Protein AF-A0A954YG44-F1 (afdb_monomer_lite)

Secondary structure (DSSP, 8-state):
-HHHHHHHHHHHHHHHHHTS-GGGTTSBPPGGGTTT-SBHHHHHHHHHHHHHHHHHHHHHHHHHTT-----

Sequence (71 aa):
EYLKLMAKMHEATIAALDKTPDADLDKPGPEQMRQIAPTVGALFAMIGNHEMMHVGQFAASRRKLGKPVKI

pLDDT: mean 95.61, std 4.67, range [66.44, 98.56]

Foldseek 3Di:
DVVVVVVVVVVVLVVVVVPQDPVQQQDADDPVCCVPQGGNVSVSVCVVVVVVVVLVVVQVVCVVVVHDSDD

Radius of gyration: 15.4 Å; chains: 1; bounding box: 34×23×42 Å

Structure (mmCIF, N/CA/C/O backbone):
data_AF-A0A954YG44-F1
#
_entry.id   AF-A0A954YG44-F1
#
loop_
_atom_site.group_PDB
_atom_site.id
_atom_site.type_symbol
_atom_site.label_atom_id
_atom_site.label_alt_id
_atom_site.label_comp_id
_atom_site.label_asym_id
_atom_site.label_entity_id
_atom_site.label_seq_id
_atom_site.pdbx_PDB_ins_code
_atom_site.Cartn_x
_atom_site.Cartn_y
_atom_site.Cartn_z
_atom_site.occupancy
_atom_site.B_iso_or_equiv
_atom_site.auth_seq_id
_atom_site.auth_comp_id
_atom_site.auth_asym_id
_atom_site.auth_atom_id
_atom_site.pdbx_PDB_model_num
ATOM 1 N N . GLU A 1 1 ? -9.584 15.557 8.017 1.00 92.06 1 GLU A N 1
ATOM 2 C CA . GLU A 1 1 ? -8.393 15.761 7.168 1.00 92.06 1 GLU A CA 1
ATOM 3 C C . GLU A 1 1 ? -7.622 14.461 6.955 1.00 92.06 1 GLU A C 1
ATOM 5 O O . GLU A 1 1 ? -7.612 13.977 5.833 1.00 92.06 1 GLU A O 1
ATOM 10 N N . TYR A 1 2 ? -7.117 13.819 8.016 1.00 92.94 2 TYR A N 1
ATOM 11 C CA . TYR A 1 2 ? -6.326 12.580 7.921 1.00 92.94 2 TYR A CA 1
ATOM 12 C C . TYR A 1 2 ? -6.994 11.413 7.183 1.00 92.94 2 TYR A C 1
ATOM 14 O O . TYR A 1 2 ? -6.350 10.804 6.343 1.00 92.94 2 TYR A O 1
ATOM 22 N N . LEU A 1 3 ? -8.284 11.137 7.409 1.00 93.12 3 LEU A N 1
ATOM 23 C CA . LEU A 1 3 ? -8.979 10.058 6.682 1.00 93.12 3 LEU A CA 1
ATOM 24 C C . LEU A 1 3 ? -9.084 10.330 5.173 1.00 93.12 3 LEU A C 1
ATOM 26 O O . LEU A 1 3 ? -8.971 9.414 4.369 1.00 93.12 3 LEU A O 1
ATOM 30 N N . LYS A 1 4 ? -9.249 11.600 4.779 1.00 96.56 4 LYS A N 1
ATOM 31 C CA . LYS A 1 4 ? -9.249 11.986 3.359 1.00 96.56 4 LYS A CA 1
ATOM 32 C C . LYS A 1 4 ? -7.854 11.830 2.754 1.00 96.56 4 LYS A C 1
ATOM 34 O O . LYS A 1 4 ? -7.729 11.375 1.625 1.00 96.56 4 LYS A O 1
ATOM 39 N N . LEU A 1 5 ? -6.815 12.195 3.508 1.00 96.25 5 LEU A N 1
ATOM 40 C CA . LEU A 1 5 ? -5.429 12.008 3.083 1.00 96.25 5 LEU A CA 1
ATOM 41 C C . LEU A 1 5 ? -5.076 10.522 2.949 1.00 96.25 5 LEU A C 1
ATOM 43 O O . LEU A 1 5 ? -4.458 10.140 1.965 1.00 96.25 5 LEU A O 1
ATOM 47 N N . MET A 1 6 ? -5.510 9.693 3.898 1.00 94.12 6 MET A N 1
ATOM 48 C CA . MET A 1 6 ? -5.331 8.243 3.869 1.00 94.12 6 MET A CA 1
ATOM 49 C C . MET A 1 6 ? -5.981 7.628 2.625 1.00 94.12 6 MET A C 1
ATOM 51 O O . MET A 1 6 ? -5.305 6.916 1.892 1.00 94.12 6 MET A O 1
ATOM 55 N N . ALA A 1 7 ? -7.238 7.979 2.328 1.00 95.62 7 ALA A N 1
ATOM 56 C CA . ALA A 1 7 ? -7.917 7.524 1.113 1.00 95.62 7 ALA A CA 1
ATOM 57 C C . ALA A 1 7 ? -7.161 7.946 -0.159 1.00 95.62 7 ALA A C 1
ATOM 59 O O . ALA A 1 7 ? -6.867 7.113 -1.011 1.00 95.62 7 ALA A O 1
ATOM 60 N N . LYS A 1 8 ? -6.744 9.217 -0.238 1.00 97.75 8 LYS A N 1
ATOM 61 C CA . LYS A 1 8 ? -5.945 9.726 -1.362 1.00 97.75 8 LYS A CA 1
ATOM 62 C C . LYS A 1 8 ? -4.619 8.974 -1.522 1.00 97.75 8 LYS A C 1
ATOM 64 O O . LYS A 1 8 ? -4.179 8.745 -2.645 1.00 97.75 8 LYS A O 1
ATOM 69 N N . MET A 1 9 ? -3.957 8.628 -0.418 1.00 96.81 9 MET A N 1
ATOM 70 C CA . MET A 1 9 ? -2.693 7.894 -0.464 1.00 96.81 9 MET A CA 1
ATOM 71 C C . MET A 1 9 ? -2.896 6.451 -0.898 1.00 96.81 9 MET A C 1
ATOM 73 O O . MET A 1 9 ? -2.151 5.988 -1.752 1.00 96.81 9 MET A O 1
ATOM 77 N N . HIS A 1 10 ? -3.935 5.790 -0.393 1.00 95.94 10 HIS A N 1
ATOM 78 C CA . HIS A 1 10 ? -4.302 4.446 -0.819 1.00 95.94 10 HIS A CA 1
ATOM 79 C C . HIS A 1 10 ? -4.570 4.392 -2.330 1.00 95.94 10 HIS A C 1
ATOM 81 O O . HIS A 1 10 ? -3.942 3.609 -3.039 1.00 95.94 10 HIS A O 1
ATOM 87 N N . GLU A 1 11 ? -5.415 5.290 -2.846 1.00 98.00 11 GLU A N 1
ATOM 88 C CA . GLU A 1 11 ? -5.702 5.392 -4.283 1.00 98.00 11 GLU A CA 1
ATOM 89 C C . GLU A 1 11 ? -4.433 5.635 -5.112 1.00 98.00 11 GLU A C 1
ATOM 91 O O . GLU A 1 11 ? -4.234 5.003 -6.149 1.00 98.00 11 GLU A O 1
ATOM 96 N N . ALA A 1 12 ? -3.543 6.516 -4.646 1.00 98.25 12 ALA A N 1
ATOM 97 C CA . ALA A 1 12 ? -2.282 6.789 -5.327 1.00 98.25 12 ALA A CA 1
ATOM 98 C C . ALA A 1 12 ? -1.335 5.578 -5.324 1.00 98.25 12 ALA A C 1
ATOM 100 O O . ALA A 1 12 ? -0.682 5.321 -6.335 1.00 98.25 12 ALA A O 1
ATOM 101 N N . THR A 1 13 ? -1.262 4.828 -4.220 1.00 97.69 13 THR A N 1
ATOM 102 C CA . THR A 1 13 ? -0.441 3.614 -4.120 1.00 97.69 13 THR A CA 1
ATOM 103 C C . THR A 1 13 ? -0.952 2.524 -5.057 1.00 97.69 13 THR A C 1
ATOM 105 O O . THR A 1 13 ? -0.144 1.945 -5.779 1.00 97.69 13 THR A O 1
ATOM 108 N N . ILE A 1 14 ? -2.267 2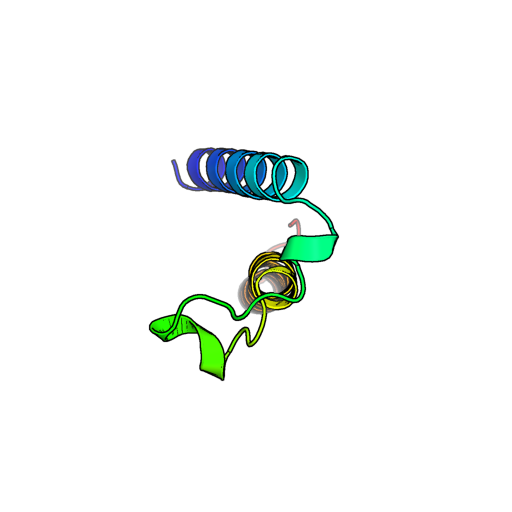.288 -5.109 1.00 98.00 14 ILE A N 1
ATOM 109 C CA . ILE A 1 14 ? -2.864 1.307 -6.029 1.00 98.00 14 ILE A CA 1
ATOM 110 C C . ILE A 1 14 ? -2.641 1.729 -7.484 1.00 98.00 14 ILE A C 1
ATOM 112 O O . ILE A 1 14 ? -2.117 0.951 -8.273 1.00 98.00 14 ILE A O 1
ATOM 116 N N . ALA A 1 15 ? -2.905 2.992 -7.824 1.00 98.56 15 ALA A N 1
ATOM 117 C CA . ALA A 1 15 ? -2.679 3.489 -9.180 1.00 98.56 15 ALA A CA 1
ATOM 118 C C . ALA A 1 15 ? -1.200 3.448 -9.609 1.00 98.56 15 ALA A C 1
ATOM 120 O O . ALA A 1 15 ? -0.909 3.383 -10.804 1.00 98.56 15 ALA A O 1
ATOM 121 N N . ALA A 1 16 ? -0.257 3.538 -8.666 1.00 98.00 16 ALA A N 1
ATOM 122 C CA . ALA A 1 16 ? 1.166 3.362 -8.941 1.00 98.00 16 ALA A CA 1
ATOM 123 C C . ALA A 1 16 ? 1.523 1.883 -9.152 1.00 98.00 16 ALA A C 1
ATOM 125 O O . ALA A 1 16 ? 2.294 1.576 -10.062 1.00 98.00 16 ALA A O 1
ATOM 126 N N . LEU A 1 17 ? 0.944 0.980 -8.355 1.00 97.81 17 LEU A N 1
ATOM 127 C CA . LEU A 1 17 ? 1.121 -0.461 -8.513 1.00 97.81 17 LEU A CA 1
ATOM 128 C C . LEU A 1 17 ? 0.583 -0.937 -9.869 1.00 97.81 17 LEU A C 1
ATOM 130 O O . LEU A 1 17 ? 1.326 -1.568 -10.609 1.00 97.81 17 LEU A O 1
ATOM 134 N N . ASP A 1 18 ? -0.630 -0.530 -10.251 1.00 98.19 18 ASP A N 1
ATOM 135 C CA . ASP A 1 18 ? -1.261 -0.900 -11.532 1.00 98.19 18 ASP A CA 1
ATOM 136 C C . ASP A 1 18 ? -0.454 -0.447 -12.762 1.00 98.19 18 ASP A C 1
ATOM 138 O O . ASP A 1 18 ? -0.550 -1.025 -13.843 1.00 98.19 18 ASP A O 1
ATOM 142 N N . LYS A 1 19 ? 0.339 0.620 -12.616 1.00 98.19 19 LYS A N 1
ATOM 143 C CA . LYS A 1 19 ? 1.211 1.149 -13.676 1.00 98.19 19 LYS A CA 1
ATOM 144 C C . LYS A 1 19 ? 2.606 0.534 -13.669 1.00 98.19 19 LYS A C 1
ATOM 146 O O . LYS A 1 19 ? 3.389 0.833 -14.571 1.00 98.19 19 LYS A O 1
ATOM 151 N N . THR A 1 20 ? 2.938 -0.260 -12.657 1.00 97.94 20 THR A N 1
ATOM 152 C CA . THR A 1 20 ? 4.244 -0.903 -12.528 1.00 97.94 20 THR A CA 1
ATOM 153 C C . THR A 1 20 ? 4.202 -2.238 -13.268 1.00 97.94 20 THR A C 1
ATOM 155 O O . THR A 1 20 ? 3.410 -3.097 -12.892 1.00 97.94 20 THR A O 1
ATOM 158 N N . PRO A 1 21 ? 5.024 -2.449 -14.313 1.00 98.12 21 PRO A N 1
ATOM 159 C CA . PRO A 1 21 ? 5.110 -3.753 -14.962 1.00 98.12 21 PRO A CA 1
ATOM 160 C C . PRO A 1 21 ? 5.540 -4.838 -13.968 1.00 98.12 21 PRO A C 1
ATOM 162 O O . PRO A 1 21 ? 6.422 -4.594 -13.149 1.00 98.12 21 PRO A O 1
ATOM 165 N N . ASP A 1 22 ? 5.011 -6.056 -14.089 1.00 97.81 22 ASP A N 1
ATOM 166 C CA . ASP A 1 22 ? 5.374 -7.165 -13.190 1.00 97.81 22 ASP A CA 1
ATOM 167 C C . ASP A 1 22 ? 6.890 -7.411 -13.142 1.00 97.81 22 ASP A C 1
ATOM 169 O O . ASP A 1 22 ? 7.467 -7.576 -12.071 1.00 97.81 22 ASP A O 1
ATOM 173 N N . ALA A 1 23 ? 7.561 -7.341 -14.297 1.00 97.62 23 ALA A N 1
ATOM 174 C CA . ALA A 1 23 ? 9.016 -7.491 -14.399 1.00 97.62 23 ALA A CA 1
ATOM 175 C C . ALA A 1 23 ? 9.806 -6.403 -13.643 1.00 97.62 23 ALA A C 1
ATOM 177 O O . ALA A 1 23 ? 10.991 -6.578 -13.353 1.00 97.62 23 ALA A O 1
ATOM 178 N N . ASP A 1 24 ? 9.171 -5.275 -13.322 1.00 98.19 24 ASP A N 1
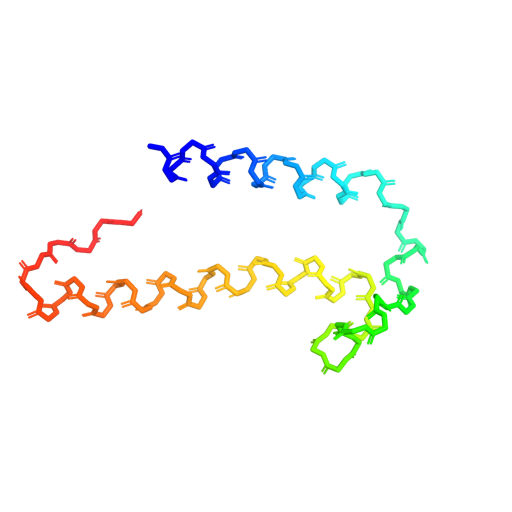ATOM 179 C CA . ASP A 1 24 ? 9.782 -4.184 -12.572 1.00 98.19 24 ASP A CA 1
ATOM 180 C C . ASP A 1 24 ? 9.665 -4.385 -11.057 1.00 98.19 24 ASP A C 1
ATOM 182 O O . ASP A 1 24 ? 10.425 -3.767 -10.310 1.00 98.19 24 ASP A O 1
ATOM 186 N N . LEU A 1 25 ? 8.784 -5.277 -10.590 1.00 98.06 25 LEU A N 1
ATOM 187 C CA . LEU A 1 25 ? 8.613 -5.568 -9.163 1.00 98.06 25 LEU A CA 1
ATOM 188 C C . LEU A 1 25 ? 9.869 -6.193 -8.542 1.00 98.06 25 LEU A C 1
ATOM 190 O O . LEU A 1 25 ? 10.139 -5.962 -7.362 1.00 98.06 25 LEU A O 1
ATOM 194 N N . ASP A 1 26 ? 10.667 -6.908 -9.335 1.00 98.19 26 ASP A N 1
ATOM 195 C CA . ASP A 1 26 ? 11.928 -7.521 -8.901 1.00 98.19 26 ASP A CA 1
ATOM 196 C C . ASP A 1 26 ? 13.125 -6.559 -8.952 1.00 98.19 26 ASP A C 1
ATOM 198 O O . ASP A 1 26 ? 14.210 -6.877 -8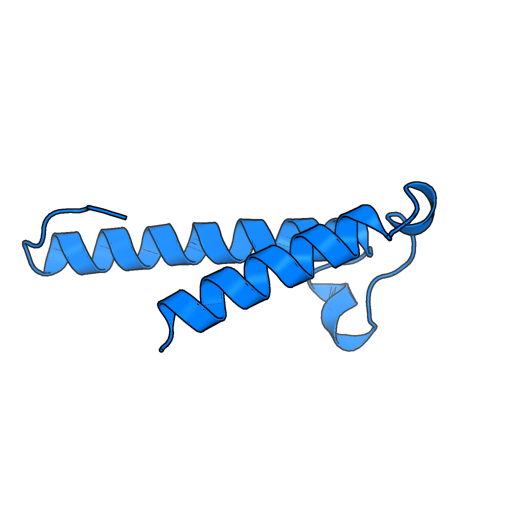.453 1.00 98.19 26 ASP A O 1
ATOM 202 N N . LYS A 1 27 ? 12.961 -5.358 -9.524 1.00 98.19 27 LYS A N 1
ATOM 203 C CA . LYS A 1 27 ? 14.040 -4.363 -9.563 1.00 98.19 27 LYS A CA 1
ATOM 204 C C . LYS A 1 27 ? 14.377 -3.872 -8.151 1.00 98.19 27 LYS A C 1
ATOM 206 O O . LYS A 1 27 ? 13.493 -3.820 -7.290 1.00 98.19 27 LYS A O 1
ATOM 211 N N . PRO A 1 28 ? 15.631 -3.445 -7.902 1.00 98.19 28 PRO A N 1
ATOM 212 C CA . PRO A 1 28 ? 16.018 -2.885 -6.614 1.00 98.19 28 PRO A CA 1
ATOM 213 C C . PRO A 1 28 ? 15.134 -1.702 -6.209 1.00 98.19 28 PRO A C 1
ATOM 215 O O . PRO A 1 28 ? 14.909 -0.786 -7.001 1.00 98.19 28 PRO A O 1
ATOM 218 N N . GLY A 1 29 ? 14.690 -1.691 -4.951 1.00 95.62 29 GLY A N 1
ATOM 219 C CA . GLY A 1 29 ? 13.956 -0.564 -4.379 1.00 95.62 29 GLY A CA 1
ATOM 220 C C . GLY A 1 29 ? 14.818 0.709 -4.269 1.00 95.62 29 GLY A C 1
ATOM 221 O O . GLY A 1 29 ? 16.047 0.651 -4.462 1.00 95.62 29 GLY A O 1
ATOM 222 N N . PRO A 1 30 ? 14.208 1.864 -3.933 1.00 94.75 30 PRO A N 1
ATOM 223 C CA . PRO A 1 30 ? 14.926 3.115 -3.687 1.00 94.75 30 PRO A CA 1
ATOM 224 C C . PRO A 1 30 ? 16.061 2.920 -2.680 1.00 94.75 30 PRO A C 1
ATOM 226 O O . PRO A 1 30 ? 15.888 2.217 -1.687 1.00 94.75 30 PRO A O 1
ATOM 229 N N . GLU A 1 31 ? 17.217 3.538 -2.921 1.00 96.56 31 GLU A N 1
ATOM 230 C CA . GLU A 1 31 ? 18.444 3.285 -2.152 1.00 96.56 31 GLU A CA 1
ATOM 231 C C . GLU A 1 31 ? 18.245 3.466 -0.641 1.00 96.56 31 GLU A C 1
ATOM 233 O O . GLU A 1 31 ? 18.622 2.597 0.144 1.00 96.56 31 GLU A O 1
ATOM 238 N N . GLN A 1 32 ? 17.551 4.532 -0.242 1.00 96.62 32 GLN A N 1
ATOM 239 C CA . GLN A 1 32 ? 17.271 4.855 1.158 1.00 96.62 32 GLN A CA 1
ATOM 240 C C . GLN A 1 32 ? 16.328 3.848 1.832 1.00 96.62 32 GLN A C 1
ATOM 242 O O . GLN A 1 32 ? 16.323 3.730 3.054 1.00 96.62 32 GLN A O 1
ATOM 247 N N . MET A 1 33 ? 15.530 3.124 1.045 1.00 95.50 33 MET A N 1
ATOM 248 C CA . MET A 1 33 ? 14.539 2.163 1.534 1.00 95.50 33 MET A CA 1
ATOM 249 C C . MET A 1 33 ? 14.998 0.714 1.383 1.00 95.50 33 MET A C 1
ATOM 251 O O . MET A 1 33 ? 14.346 -0.183 1.912 1.00 95.50 33 MET A O 1
ATOM 255 N N . ARG A 1 34 ? 16.122 0.463 0.703 1.00 94.19 34 ARG A N 1
ATOM 256 C CA . ARG A 1 34 ? 16.533 -0.877 0.260 1.00 94.19 34 ARG A CA 1
ATOM 257 C C . ARG A 1 34 ? 16.812 -1.856 1.408 1.00 94.19 34 ARG A C 1
ATOM 259 O O . ARG A 1 34 ? 16.678 -3.058 1.224 1.00 94.19 34 ARG A O 1
ATOM 266 N N . GLN A 1 35 ? 17.148 -1.347 2.595 1.00 96.19 35 GLN A N 1
ATOM 267 C CA . GLN A 1 35 ? 17.313 -2.155 3.814 1.00 96.19 35 GLN A CA 1
ATOM 268 C C . GLN A 1 35 ? 15.983 -2.699 4.365 1.00 96.19 35 GLN A C 1
ATOM 270 O O . GLN A 1 35 ? 15.968 -3.727 5.031 1.00 96.19 35 GLN A O 1
ATOM 275 N N . ILE A 1 36 ? 14.870 -2.011 4.099 1.00 95.31 36 ILE A N 1
ATOM 276 C CA . ILE A 1 36 ? 13.528 -2.365 4.591 1.00 95.31 36 ILE A CA 1
ATOM 277 C C . ILE A 1 36 ? 12.722 -3.056 3.484 1.00 95.31 36 ILE A C 1
ATOM 279 O O . ILE A 1 36 ? 12.009 -4.024 3.728 1.00 95.31 36 ILE A O 1
ATOM 283 N N . ALA A 1 37 ? 12.850 -2.552 2.259 1.00 97.19 37 ALA A N 1
ATOM 284 C CA . ALA A 1 37 ? 12.175 -3.018 1.062 1.00 97.19 37 ALA A CA 1
ATOM 285 C C . ALA A 1 37 ? 13.213 -3.213 -0.059 1.00 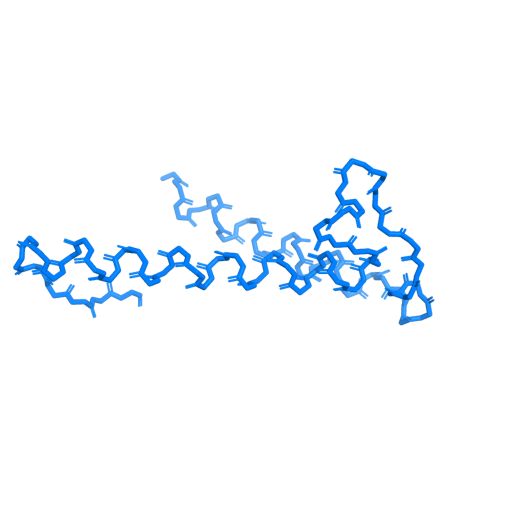97.19 37 ALA A C 1
ATOM 287 O O . ALA A 1 37 ? 13.509 -2.267 -0.797 1.00 97.19 37 ALA A O 1
ATOM 288 N N . PRO A 1 38 ? 13.800 -4.419 -0.185 1.00 97.62 38 PRO A N 1
ATOM 289 C CA . PRO A 1 38 ? 14.896 -4.666 -1.124 1.00 97.62 38 PRO A CA 1
ATOM 290 C C . PRO A 1 38 ? 14.515 -4.488 -2.597 1.00 97.62 38 PRO A C 1
ATOM 292 O O . PRO A 1 38 ? 15.354 -4.071 -3.397 1.00 97.62 38 PRO A O 1
ATOM 295 N N . THR A 1 39 ? 13.256 -4.758 -2.951 1.00 98.56 39 THR A N 1
ATOM 296 C CA . THR A 1 39 ? 12.719 -4.631 -4.313 1.00 98.56 39 THR A CA 1
ATOM 297 C C . THR A 1 39 ? 11.544 -3.653 -4.381 1.00 98.56 39 THR A C 1
ATOM 299 O O . THR A 1 39 ? 10.972 -3.278 -3.352 1.00 98.56 39 THR A O 1
ATOM 302 N N . VAL A 1 40 ? 11.160 -3.239 -5.591 1.00 98.19 40 VAL A N 1
ATOM 303 C CA . VAL A 1 40 ? 9.964 -2.406 -5.820 1.00 98.19 40 VAL A CA 1
ATOM 304 C C . VAL A 1 40 ? 8.696 -3.115 -5.327 1.00 98.19 40 VAL A C 1
ATOM 306 O O . VAL A 1 40 ? 7.878 -2.506 -4.638 1.00 98.19 40 VAL A O 1
ATOM 309 N N . GLY A 1 41 ? 8.556 -4.416 -5.589 1.00 98.06 41 GLY A N 1
ATOM 310 C CA . GLY A 1 41 ? 7.442 -5.218 -5.079 1.00 98.06 41 GLY A CA 1
ATOM 311 C C . GLY A 1 41 ? 7.433 -5.297 -3.551 1.00 98.06 41 GLY A C 1
ATOM 312 O O . GLY A 1 41 ? 6.390 -5.099 -2.923 1.00 98.06 41 GLY A O 1
ATOM 313 N N . ALA A 1 42 ? 8.604 -5.487 -2.931 1.00 98.12 42 ALA A N 1
ATOM 314 C CA . ALA A 1 42 ? 8.729 -5.455 -1.476 1.00 98.12 42 ALA A CA 1
ATOM 315 C C . ALA A 1 42 ? 8.343 -4.086 -0.891 1.00 98.12 42 ALA A C 1
ATOM 317 O O . ALA A 1 42 ? 7.800 -4.030 0.211 1.00 98.12 42 ALA A O 1
ATOM 318 N N . LEU A 1 43 ? 8.569 -2.986 -1.622 1.00 97.81 43 LEU A N 1
ATOM 319 C CA . LEU A 1 43 ? 8.160 -1.647 -1.196 1.00 97.81 43 LEU A CA 1
ATOM 320 C C . LEU A 1 43 ? 6.634 -1.510 -1.161 1.00 97.81 43 LEU A C 1
ATOM 322 O O . LEU A 1 43 ? 6.099 -1.045 -0.156 1.00 97.81 43 LEU A O 1
ATOM 326 N N . PHE A 1 44 ? 5.930 -1.952 -2.207 1.00 97.75 44 PHE A N 1
ATOM 327 C CA . PHE A 1 44 ? 4.463 -1.947 -2.216 1.00 97.75 44 PHE A CA 1
ATOM 328 C C . PHE A 1 44 ? 3.877 -2.828 -1.106 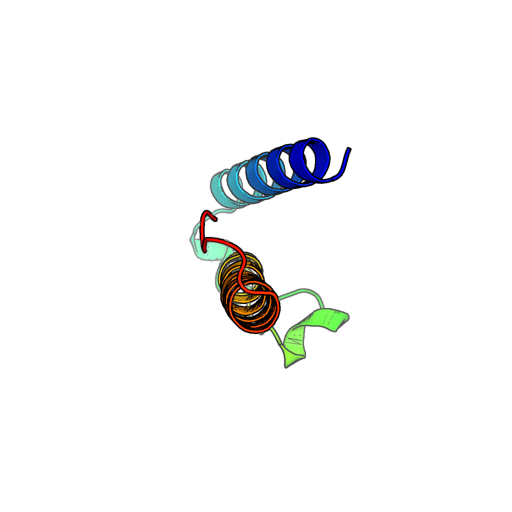1.00 97.75 44 PHE A C 1
ATOM 330 O O . PHE A 1 44 ? 2.981 -2.389 -0.382 1.00 97.75 44 PHE A O 1
ATOM 337 N N . ALA A 1 45 ? 4.429 -4.029 -0.907 1.00 96.81 45 ALA A N 1
ATOM 338 C CA . ALA A 1 45 ? 4.021 -4.910 0.187 1.00 96.81 45 ALA A CA 1
ATOM 339 C C . ALA A 1 45 ? 4.280 -4.278 1.567 1.00 96.81 45 ALA A C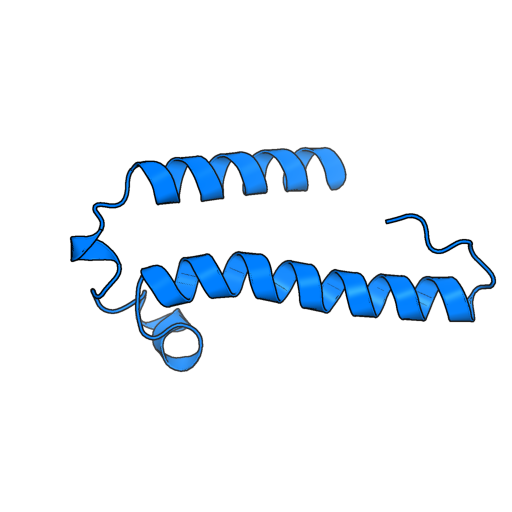 1
ATOM 341 O O . ALA A 1 45 ? 3.444 -4.375 2.468 1.00 96.81 45 ALA A O 1
ATOM 342 N N . MET A 1 46 ? 5.418 -3.595 1.731 1.00 96.81 46 MET A N 1
ATOM 343 C CA . MET A 1 46 ? 5.765 -2.894 2.967 1.00 96.81 46 MET A CA 1
ATOM 344 C C . MET A 1 46 ? 4.742 -1.810 3.303 1.00 96.81 46 MET A C 1
ATOM 346 O O . MET A 1 46 ? 4.318 -1.751 4.453 1.00 96.81 46 MET A O 1
ATOM 350 N N . ILE A 1 47 ? 4.292 -1.011 2.326 1.00 96.19 47 ILE A N 1
ATOM 351 C CA . ILE A 1 47 ? 3.295 0.049 2.557 1.00 96.19 47 ILE A CA 1
ATOM 352 C C . ILE A 1 47 ? 2.020 -0.530 3.192 1.00 96.19 47 ILE A C 1
ATOM 354 O O . ILE A 1 47 ? 1.590 -0.049 4.242 1.00 96.19 47 ILE A O 1
ATOM 358 N N . GLY A 1 48 ? 1.457 -1.597 2.612 1.00 94.50 48 GLY A N 1
ATOM 359 C CA . GLY A 1 48 ? 0.241 -2.231 3.137 1.00 94.50 48 GLY A CA 1
ATOM 360 C C . GLY A 1 48 ? 0.450 -2.922 4.491 1.00 94.50 48 GLY A C 1
ATOM 361 O O . GLY A 1 48 ? -0.344 -2.755 5.418 1.00 94.50 48 GLY A O 1
ATOM 362 N N . ASN A 1 49 ? 1.554 -3.656 4.652 1.00 95.88 49 ASN A N 1
ATOM 363 C CA . ASN A 1 49 ? 1.856 -4.341 5.913 1.00 95.88 49 ASN A CA 1
ATOM 364 C C . ASN A 1 49 ? 2.114 -3.357 7.063 1.00 95.88 49 ASN A C 1
ATOM 366 O O . ASN A 1 49 ? 1.720 -3.610 8.205 1.00 95.88 49 ASN A O 1
ATOM 370 N N . HIS A 1 50 ? 2.754 -2.226 6.771 1.00 96.44 50 HIS A N 1
ATOM 371 C CA . HIS A 1 50 ? 3.024 -1.172 7.742 1.00 96.44 50 HIS A CA 1
ATOM 372 C C . HIS A 1 50 ? 1.731 -0.521 8.251 1.00 96.44 50 HIS A C 1
ATOM 374 O O . HIS A 1 50 ? 1.578 -0.291 9.453 1.00 96.44 50 HIS A O 1
ATOM 380 N N . GLU A 1 51 ? 0.760 -0.296 7.365 1.00 94.25 51 GLU A N 1
ATOM 381 C CA . GLU A 1 51 ? -0.567 0.184 7.752 1.00 94.25 51 GLU A CA 1
ATOM 382 C C . GLU A 1 51 ? -1.264 -0.803 8.706 1.00 94.25 51 GLU A C 1
ATOM 384 O O . GLU A 1 51 ? -1.729 -0.416 9.783 1.00 94.25 51 GLU A O 1
ATOM 389 N N . MET A 1 52 ? -1.245 -2.099 8.378 1.00 94.00 52 MET A N 1
ATOM 390 C CA . MET A 1 52 ? -1.822 -3.151 9.224 1.00 94.00 52 MET A CA 1
ATOM 391 C C . MET A 1 52 ? -1.131 -3.276 10.590 1.00 94.00 52 MET A C 1
ATOM 393 O O . MET A 1 52 ? -1.790 -3.518 11.607 1.00 94.00 52 MET A O 1
ATOM 397 N N . MET A 1 53 ? 0.182 -3.054 10.657 1.00 96.38 53 MET A N 1
ATOM 398 C CA . MET A 1 53 ? 0.900 -2.972 11.931 1.00 96.38 53 MET A CA 1
ATOM 399 C C . MET A 1 53 ? 0.336 -1.840 12.812 1.00 96.38 53 MET A C 1
ATOM 401 O O . MET A 1 53 ? 0.073 -2.052 14.003 1.00 96.38 53 MET A O 1
ATOM 405 N N . HIS A 1 54 ? 0.093 -0.654 12.242 1.00 95.62 54 HIS A N 1
ATOM 406 C CA . HIS A 1 54 ? -0.499 0.473 12.971 1.00 95.62 54 HIS A CA 1
ATOM 407 C C . HIS A 1 54 ? -1.956 0.227 13.377 1.00 95.62 54 HIS A C 1
ATOM 409 O O . HIS A 1 54 ? -2.352 0.617 14.480 1.00 95.62 54 HIS A O 1
ATOM 415 N N . VAL A 1 55 ? -2.741 -0.486 12.565 1.00 93.94 55 VAL A N 1
ATOM 416 C CA . VAL A 1 55 ? -4.090 -0.941 12.945 1.00 93.94 55 VAL A CA 1
ATOM 417 C C . VAL A 1 55 ? -4.056 -1.716 14.272 1.00 93.94 55 VAL A C 1
ATOM 419 O O . VAL A 1 55 ? -4.857 -1.443 15.174 1.00 93.94 55 VAL A O 1
ATOM 422 N N . GLY A 1 56 ? -3.076 -2.607 14.455 1.00 94.31 56 GLY A N 1
ATOM 423 C CA . GLY A 1 56 ? -2.868 -3.326 15.717 1.00 94.31 56 GLY A CA 1
ATOM 424 C C . GLY A 1 56 ? -2.589 -2.402 16.913 1.00 94.31 56 GLY A C 1
ATOM 425 O O . GLY A 1 56 ? -3.155 -2.591 17.998 1.00 94.31 56 GLY A O 1
ATOM 426 N N . GLN A 1 57 ? -1.778 -1.359 16.715 1.00 95.88 57 GLN A N 1
ATOM 427 C CA . GLN A 1 57 ? -1.463 -0.359 17.746 1.00 95.88 57 GLN A CA 1
ATOM 428 C C . GLN A 1 57 ? -2.694 0.479 18.135 1.00 95.88 57 GLN A C 1
ATOM 430 O O . GLN A 1 57 ? -2.937 0.723 19.328 1.00 95.88 57 GLN A O 1
ATOM 435 N N . PHE A 1 58 ? -3.520 0.869 17.158 1.00 94.94 58 PHE A N 1
ATOM 436 C CA . PHE A 1 58 ? -4.783 1.563 17.419 1.00 94.94 58 PHE A CA 1
ATOM 437 C C . PHE A 1 58 ? -5.763 0.672 18.177 1.00 94.94 58 PHE A C 1
ATOM 439 O O . PHE A 1 58 ? -6.354 1.116 19.166 1.00 94.94 58 PHE A O 1
ATOM 446 N N . ALA A 1 59 ? -5.897 -0.595 17.780 1.00 95.50 59 ALA A N 1
ATOM 447 C CA . ALA A 1 59 ? -6.753 -1.554 18.470 1.00 95.50 59 ALA A CA 1
ATOM 448 C C . ALA A 1 59 ? -6.361 -1.699 19.951 1.00 95.50 59 ALA A C 1
ATOM 450 O O . ALA A 1 59 ? -7.224 -1.638 20.831 1.00 95.50 59 ALA A O 1
ATOM 451 N N . ALA A 1 60 ? -5.061 -1.830 20.242 1.00 95.69 60 ALA A N 1
ATOM 452 C CA . ALA A 1 60 ? -4.551 -1.908 21.611 1.00 95.69 60 ALA A CA 1
ATOM 453 C C . ALA A 1 60 ? -4.857 -0.638 22.423 1.00 95.69 60 ALA A C 1
ATOM 455 O O . ALA A 1 60 ? -5.385 -0.725 23.535 1.00 95.69 60 ALA A O 1
ATOM 456 N N . SER A 1 61 ? -4.606 0.539 21.845 1.00 96.12 61 SER A N 1
ATOM 457 C CA . SER A 1 61 ? -4.894 1.832 22.481 1.00 96.12 61 SER A CA 1
ATOM 458 C C . SER A 1 61 ? -6.380 2.000 22.805 1.00 96.12 61 SER A C 1
ATOM 460 O O . SER A 1 61 ? -6.738 2.429 23.903 1.00 96.12 61 SER A O 1
ATOM 462 N N . ARG A 1 62 ? -7.268 1.611 21.882 1.00 96.62 62 ARG A N 1
ATOM 463 C CA . ARG A 1 62 ? -8.721 1.688 22.087 1.00 96.62 62 ARG A CA 1
ATOM 464 C C . ARG A 1 62 ? -9.191 0.773 23.213 1.00 96.62 62 ARG A C 1
ATOM 466 O O . ARG A 1 62 ? -9.946 1.242 24.063 1.00 96.62 62 ARG A O 1
ATOM 473 N N . ARG A 1 63 ? -8.693 -0.471 23.275 1.00 96.56 63 ARG A N 1
ATOM 474 C CA . ARG A 1 63 ? -8.993 -1.401 24.380 1.00 96.56 63 ARG A CA 1
ATOM 475 C C . ARG A 1 63 ? -8.591 -0.819 25.733 1.00 96.56 63 ARG A C 1
ATOM 477 O O . ARG A 1 63 ? -9.404 -0.826 26.651 1.00 96.56 63 ARG A O 1
ATOM 484 N N . LYS A 1 64 ? -7.381 -0.257 25.842 1.00 97.00 64 LYS A N 1
ATOM 485 C CA . LYS A 1 64 ? -6.892 0.356 27.092 1.00 97.00 64 LYS A CA 1
ATOM 486 C C . LYS A 1 64 ? -7.772 1.519 27.568 1.00 97.00 64 LYS A C 1
ATOM 488 O O . LYS A 1 64 ? -7.903 1.732 28.765 1.00 97.00 64 LYS A O 1
ATOM 493 N N . LEU A 1 65 ? -8.387 2.250 26.639 1.00 97.19 65 LEU A N 1
ATOM 494 C CA . LEU A 1 65 ? -9.286 3.372 26.927 1.00 97.19 65 LEU A CA 1
ATOM 495 C C . LEU A 1 65 ? -10.760 2.959 27.096 1.00 97.19 65 LEU A C 1
ATOM 497 O O . LEU A 1 65 ? -11.620 3.835 27.159 1.00 97.19 65 LEU A O 1
ATOM 501 N N . GLY A 1 66 ? -11.081 1.659 27.092 1.00 96.94 66 GLY A N 1
ATOM 502 C CA . GLY A 1 66 ? -12.465 1.172 27.150 1.00 96.94 66 GLY A CA 1
ATOM 503 C C . GLY A 1 66 ? -13.307 1.539 25.919 1.00 96.94 66 GLY A C 1
ATOM 504 O O . GLY A 1 66 ? -14.534 1.538 25.982 1.00 96.94 66 GLY A O 1
ATOM 505 N N . LYS A 1 67 ? -12.671 1.883 24.791 1.00 95.31 67 LYS A N 1
ATOM 506 C CA . LYS A 1 67 ? -13.361 2.265 23.552 1.00 95.31 67 LYS A CA 1
ATOM 507 C C . LYS A 1 67 ? -13.631 1.029 22.682 1.00 95.31 67 LYS A C 1
ATOM 509 O O . LYS A 1 67 ? -12.742 0.186 22.550 1.00 95.31 67 LYS A O 1
ATOM 514 N N . PRO A 1 68 ? -14.788 0.944 21.994 1.00 92.19 68 PRO A N 1
ATOM 515 C CA . PRO A 1 68 ? -15.069 -0.147 21.059 1.00 92.19 68 PRO A CA 1
ATOM 516 C C . PRO A 1 68 ? -14.002 -0.236 19.969 1.00 92.19 68 PRO A C 1
ATOM 518 O O . PRO A 1 68 ? -13.639 0.794 19.403 1.00 92.19 68 PRO A O 1
ATOM 521 N N . VAL A 1 69 ? -13.526 -1.428 19.619 1.00 86.06 69 VAL A N 1
ATOM 522 C CA . VAL A 1 69 ? -12.592 -1.615 18.496 1.00 86.06 69 VAL A CA 1
ATOM 523 C C . VAL A 1 69 ? -13.399 -1.665 17.195 1.00 86.06 69 VAL A C 1
ATOM 525 O O . VAL A 1 69 ? -13.725 -2.730 16.691 1.00 86.06 69 VAL A O 1
ATOM 528 N N . LYS A 1 70 ? -13.791 -0.485 16.709 1.00 76.19 70 LYS A N 1
ATOM 529 C CA . LYS A 1 70 ? -14.281 -0.268 15.345 1.00 76.19 70 LYS A CA 1
ATOM 530 C C . LYS A 1 70 ? -13.124 0.368 14.584 1.00 76.19 70 LYS A C 1
ATOM 532 O O . LYS A 1 70 ? -12.638 1.410 15.037 1.00 76.19 70 LYS A O 1
ATOM 537 N N . ILE A 1 71 ? -12.652 -0.307 13.546 1.00 66.44 71 ILE A N 1
ATOM 538 C CA . ILE A 1 71 ? -11.529 0.102 12.700 1.00 66.44 71 ILE A CA 1
ATOM 539 C C . ILE A 1 71 ? -12.065 0.171 11.281 1.00 66.44 71 ILE A C 1
ATOM 541 O O . ILE A 1 71 ? -12.795 -0.781 10.925 1.00 66.44 71 ILE A O 1
#